Protein AF-A0A9N8VUC9-F1 (afdb_monomer)

Organism: Funneliformis mosseae (NCBI:txid27381)

InterPro domains:
  IPR007854 Pre-mRNA polyadenylation factor Fip1 domain [PF05182] (32-74)
  IPR044976 FIPS5/FIPS3-like [PTHR36884] (30-120)

Mean predicted aligned error: 18.49 Å

Nearest PDB structures (foldseek):
  7zyh-assembly4_L  TM=9.006E-01  e=2.517E-05  Homo sapiens
  7zyh-assembly2_F  TM=9.034E-01  e=4.660E-05  Homo sapiens
  7zyh-assembly1_C  TM=9.176E-01  e=1.060E-04  Homo sapiens

Foldseek 3Di:
DDDDDDDDPPPPPPPDDPPPDFDDDVNHGPLRDDPVPDPDDPCPDPPRDQCVPDPPPDHPVNSNVVSVVVVVVVVVVVVVVVVVVVVVVVVVVPDDPPPDPDDDDDDDDDDDDDDDDDDDDD

Radius of gyration: 36.62 Å; Cα contacts (8 Å, |Δi|>4): 29; chains: 1; bounding box: 68×56×105 Å

Sequence (122 aa):
MESIEGVQPSSSRTPGVDINAIGTFEGTGIYDVDLDSFEDKPWRKPGADITDYFNYGFNEYTWKAYCAKQKQMREDQHQRKKIHVYESKQEMNNLPELQSINQSSSGGQEHNRFPQQRGRGK

Secondary structure (DSSP, 8-state):
-------------PPP--TTSPPEETTEETTT--TTS-S--GGGSTT--GGGT-STT--HHHHHHHHHHHHHHHHHHHHHHHHHHHHHHHHHHSS-----S---------------------

pLDDT: mean 71.66, std 18.53, range [36.53, 94.44]

Solvent-accessible surface area (backbone atoms only — not comparable to full-atom values): 8422 Å² total; per-residue (Å²): 137,83,84,84,77,83,84,73,82,79,79,77,71,70,78,78,78,63,85,84,60,78,57,65,54,97,86,37,46,61,56,71,61,62,80,82,74,52,90,75,59,72,63,75,44,89,90,47,58,53,69,84,79,27,68,96,83,38,47,79,67,58,45,52,55,47,22,54,50,52,50,50,54,50,52,54,51,51,51,53,51,52,51,55,53,49,52,54,52,49,54,68,70,66,56,78,78,82,77,66,98,74,87,80,88,88,82,89,78,93,84,81,83,80,85,80,82,84,82,83,87,132

Structure (mmCIF, N/CA/C/O backbone):
data_AF-A0A9N8VUC9-F1
#
_entry.id   AF-A0A9N8VUC9-F1
#
loop_
_atom_site.group_PDB
_atom_site.id
_atom_site.type_symbol
_atom_site.label_atom_id
_atom_site.label_alt_id
_atom_site.label_comp_id
_atom_site.label_asym_id
_atom_site.label_entity_id
_atom_site.label_seq_id
_atom_site.pdbx_PDB_ins_code
_atom_site.Cartn_x
_atom_site.Cartn_y
_atom_site.Cartn_z
_atom_site.occupancy
_atom_site.B_iso_or_equiv
_atom_site.auth_seq_id
_atom_site.auth_comp_id
_atom_site.auth_asym_id
_atom_site.auth_atom_id
_atom_site.pdbx_PDB_model_num
ATOM 1 N N . MET A 1 1 ? -59.250 2.976 -26.856 1.00 44.44 1 MET A N 1
ATOM 2 C CA . MET A 1 1 ? -57.932 3.625 -26.999 1.00 44.44 1 MET A CA 1
ATOM 3 C C . MET A 1 1 ? -57.477 3.913 -25.587 1.00 44.44 1 MET A C 1
ATOM 5 O O . MET A 1 1 ? -58.040 4.787 -24.945 1.00 44.44 1 MET A O 1
ATOM 9 N N . GLU A 1 2 ? -56.649 3.012 -25.071 1.00 40.25 2 GLU A N 1
ATOM 10 C CA . GLU A 1 2 ? -56.268 2.908 -23.661 1.00 40.25 2 GLU A CA 1
ATOM 11 C C . GLU A 1 2 ? -55.337 4.051 -23.249 1.00 40.25 2 GLU A C 1
ATOM 13 O O . GLU A 1 2 ? -54.460 4.463 -24.009 1.00 40.25 2 GLU A O 1
ATOM 18 N N . SER A 1 3 ? -55.578 4.569 -22.049 1.00 44.62 3 SER A N 1
ATOM 19 C CA . SER A 1 3 ? -54.828 5.636 -21.397 1.00 44.62 3 SER A CA 1
ATOM 20 C C . SER A 1 3 ? -53.400 5.188 -21.085 1.00 44.62 3 SER A C 1
ATOM 22 O O . SER A 1 3 ? -53.197 4.134 -20.493 1.00 44.62 3 SER A O 1
ATOM 24 N N . ILE A 1 4 ? -52.411 6.003 -21.449 1.00 51.88 4 ILE A N 1
ATOM 25 C CA . ILE A 1 4 ? -50.998 5.746 -21.152 1.00 51.88 4 ILE A CA 1
ATOM 26 C C . ILE A 1 4 ? -50.707 6.247 -19.733 1.00 51.88 4 ILE A C 1
ATOM 28 O O . ILE A 1 4 ? -50.761 7.449 -19.467 1.00 51.88 4 ILE A O 1
ATOM 32 N N . GLU A 1 5 ? -50.464 5.306 -18.822 1.00 50.34 5 GLU A N 1
ATOM 33 C CA . GLU A 1 5 ? -50.127 5.545 -17.420 1.00 50.34 5 GLU A CA 1
ATOM 34 C C . GLU A 1 5 ? -48.786 6.278 -17.259 1.00 50.34 5 GLU A C 1
ATOM 36 O O . GLU A 1 5 ? -47.850 6.126 -18.047 1.00 50.34 5 GLU A O 1
ATOM 41 N N . GLY A 1 6 ? -48.715 7.105 -16.214 1.00 47.03 6 GLY A N 1
ATOM 42 C CA . GLY A 1 6 ? -47.591 7.981 -15.916 1.00 47.03 6 GLY A CA 1
ATOM 43 C C . GLY A 1 6 ? -46.277 7.240 -15.679 1.00 47.03 6 GLY A C 1
ATOM 44 O O . GLY A 1 6 ? -46.169 6.369 -14.817 1.00 47.03 6 GLY A O 1
ATOM 45 N N . VAL A 1 7 ? -45.240 7.675 -16.390 1.00 47.25 7 VAL A N 1
ATOM 46 C CA . VAL A 1 7 ? -43.852 7.339 -16.073 1.00 47.25 7 VAL A CA 1
ATOM 47 C C . VAL A 1 7 ? -43.453 8.118 -14.819 1.00 47.25 7 VAL A C 1
ATOM 49 O O . VAL A 1 7 ? -43.169 9.314 -14.864 1.00 47.25 7 VAL A O 1
ATOM 52 N N . GLN A 1 8 ? -43.459 7.427 -13.681 1.00 39.00 8 GLN A N 1
ATOM 53 C CA . GLN A 1 8 ? -42.787 7.861 -12.458 1.00 39.00 8 GLN A CA 1
ATOM 54 C C . GLN A 1 8 ? -41.280 7.990 -12.744 1.00 39.00 8 GLN A C 1
ATOM 56 O O . GLN A 1 8 ? -40.699 7.047 -13.291 1.00 39.00 8 GLN A O 1
ATOM 61 N N . PRO A 1 9 ? -40.599 9.088 -12.365 1.00 44.81 9 PRO A N 1
ATOM 62 C CA . PRO A 1 9 ? -39.147 9.111 -12.393 1.00 44.81 9 PRO A CA 1
ATOM 63 C C . PRO A 1 9 ? -38.647 8.113 -11.347 1.00 44.81 9 PRO A C 1
ATOM 65 O O . PRO A 1 9 ? -38.785 8.330 -10.142 1.00 44.81 9 PRO A O 1
ATOM 68 N N . SER A 1 10 ? -38.074 6.999 -11.805 1.00 42.47 10 SER A N 1
ATOM 69 C CA . SER A 1 10 ? -37.327 6.091 -10.948 1.00 42.47 10 SER A CA 1
ATOM 70 C C . SER A 1 10 ? -36.197 6.891 -10.310 1.00 42.47 10 SER A C 1
ATOM 72 O O . SER A 1 10 ? -35.182 7.174 -10.947 1.00 42.47 10 SER A O 1
ATOM 74 N N . SER A 1 11 ? -36.372 7.280 -9.049 1.00 51.62 11 SER A N 1
ATOM 75 C CA . SER A 1 11 ? -35.274 7.727 -8.212 1.00 51.62 11 SER A CA 1
ATOM 76 C C . SER A 1 11 ? -34.332 6.539 -8.051 1.00 51.62 11 SER A C 1
ATOM 78 O O . SER A 1 11 ? -34.486 5.734 -7.130 1.00 51.62 11 SER A O 1
ATOM 80 N N . SER A 1 12 ? -33.380 6.401 -8.972 1.00 49.94 12 SER A N 1
ATOM 81 C CA . SER A 1 12 ? -32.203 5.568 -8.803 1.00 49.94 12 SER A CA 1
ATOM 82 C C . SER A 1 12 ? -31.406 6.174 -7.655 1.00 49.94 12 SER A C 1
ATOM 84 O O . SER A 1 12 ? -30.487 6.968 -7.855 1.00 49.94 12 SER A O 1
ATOM 86 N N . ARG A 1 13 ? -31.806 5.854 -6.421 1.00 55.59 13 ARG A N 1
ATOM 87 C CA . ARG A 1 13 ? -30.919 5.968 -5.273 1.00 55.59 13 ARG A CA 1
ATOM 88 C C . ARG A 1 13 ? -29.771 5.033 -5.600 1.00 55.59 13 ARG A C 1
ATOM 90 O O . ARG A 1 13 ? -29.939 3.817 -5.560 1.00 55.59 13 ARG A O 1
ATOM 97 N N . THR A 1 14 ? -28.649 5.605 -6.015 1.00 59.56 14 THR A N 1
ATOM 98 C CA . THR A 1 14 ? -27.387 4.884 -6.040 1.00 59.56 14 THR A CA 1
ATOM 99 C C . THR A 1 14 ? -27.255 4.223 -4.667 1.00 59.56 14 THR A C 1
ATOM 101 O O . THR A 1 14 ? -27.387 4.919 -3.653 1.00 59.56 14 THR A O 1
ATOM 104 N N . PRO A 1 15 ? -27.109 2.888 -4.588 1.00 66.88 15 PRO A N 1
ATOM 105 C CA . PRO A 1 15 ? -26.743 2.252 -3.335 1.00 66.88 15 PRO A CA 1
ATOM 106 C C . PRO A 1 15 ? -25.517 3.001 -2.826 1.00 66.88 15 PRO A C 1
ATOM 108 O O . PRO A 1 15 ? -24.537 3.138 -3.560 1.00 66.88 15 PRO A O 1
ATOM 111 N N . GLY A 1 16 ? -25.626 3.604 -1.642 1.00 72.75 16 GLY A N 1
ATOM 112 C CA . GLY A 1 16 ? -24.534 4.387 -1.082 1.00 72.75 16 GLY A CA 1
ATOM 113 C C . GLY A 1 16 ? -23.288 3.514 -1.058 1.00 72.75 16 GLY A C 1
ATOM 114 O O . GLY A 1 16 ? -23.311 2.423 -0.491 1.00 72.75 16 GLY A O 1
ATOM 115 N N . VAL A 1 17 ? -22.225 3.960 -1.721 1.00 78.50 17 VAL A N 1
ATOM 116 C CA . VAL A 1 17 ? -20.929 3.294 -1.622 1.00 78.50 17 VAL A CA 1
ATOM 117 C C . VAL A 1 17 ? -20.448 3.520 -0.194 1.00 78.50 17 VAL A C 1
ATOM 119 O O . VAL A 1 17 ? -20.198 4.661 0.196 1.00 78.50 17 VAL A O 1
ATOM 122 N N . ASP A 1 18 ? -20.368 2.455 0.604 1.00 77.25 18 ASP A N 1
ATOM 123 C CA . ASP A 1 18 ? -19.757 2.541 1.927 1.00 77.25 18 ASP A CA 1
ATOM 124 C C . ASP A 1 18 ? -18.248 2.730 1.760 1.00 77.25 18 ASP A C 1
ATOM 126 O O . ASP A 1 18 ? -17.502 1.790 1.499 1.00 77.25 18 ASP A O 1
ATOM 130 N N . ILE A 1 19 ? -17.809 3.978 1.916 1.00 79.94 19 ILE A N 1
ATOM 131 C CA . ILE A 1 19 ? -16.405 4.392 1.811 1.00 79.94 19 ILE A CA 1
ATOM 132 C C . ILE A 1 19 ? -15.537 3.698 2.879 1.00 79.94 19 ILE A C 1
ATOM 134 O O . ILE A 1 19 ? -14.324 3.586 2.716 1.00 79.94 19 ILE A O 1
ATOM 138 N N . ASN A 1 20 ? -16.136 3.216 3.972 1.00 81.56 20 ASN A N 1
ATOM 139 C CA . ASN A 1 20 ? -15.413 2.582 5.074 1.00 81.56 20 ASN A CA 1
ATOM 140 C C . ASN A 1 20 ? -15.330 1.056 4.947 1.00 81.56 20 ASN A C 1
ATOM 142 O O . ASN A 1 20 ? -14.566 0.428 5.695 1.00 81.56 20 ASN A O 1
ATOM 146 N N . ALA A 1 21 ? -16.094 0.459 4.028 1.00 81.19 21 ALA A N 1
ATOM 147 C CA . ALA A 1 21 ? -16.055 -0.971 3.781 1.00 81.19 21 ALA A CA 1
ATOM 148 C C . ALA A 1 21 ? -14.678 -1.376 3.242 1.00 81.19 21 ALA A C 1
ATOM 150 O O . ALA A 1 21 ? -14.082 -0.712 2.393 1.00 81.19 21 ALA A O 1
ATOM 151 N N . ILE A 1 22 ? -14.150 -2.485 3.755 1.00 82.56 22 ILE A N 1
ATOM 152 C CA . ILE A 1 22 ? -12.905 -3.053 3.243 1.00 82.56 22 ILE A CA 1
ATOM 153 C C . ILE A 1 22 ? -13.223 -3.700 1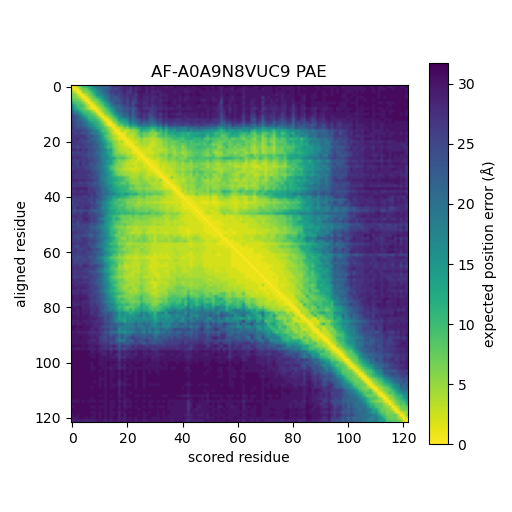.898 1.00 82.56 22 ILE A C 1
ATOM 155 O O . ILE A 1 22 ? -14.060 -4.600 1.830 1.00 82.56 22 ILE A O 1
ATOM 159 N N . GLY A 1 23 ? -12.547 -3.252 0.839 1.00 84.38 23 GLY A N 1
ATOM 160 C CA . GLY A 1 23 ? -12.612 -3.920 -0.457 1.00 84.38 23 GLY A CA 1
ATOM 161 C C . GLY A 1 23 ? -12.157 -5.373 -0.331 1.00 84.38 23 GLY A C 1
ATOM 162 O O . GLY A 1 23 ? -11.220 -5.668 0.413 1.00 84.38 23 GLY A O 1
ATOM 163 N N . THR A 1 24 ? -12.818 -6.280 -1.042 1.00 87.44 24 THR A N 1
ATOM 164 C CA . THR A 1 24 ? -12.445 -7.697 -1.071 1.00 87.44 24 THR A CA 1
ATOM 165 C C . THR A 1 24 ? -11.859 -8.058 -2.429 1.00 87.44 24 THR A C 1
ATOM 167 O O . THR A 1 24 ? -12.325 -7.589 -3.466 1.00 87.44 24 THR A O 1
ATOM 170 N N . PHE A 1 25 ? -10.821 -8.883 -2.411 1.00 83.69 25 PHE A N 1
ATOM 171 C CA . PHE A 1 25 ? -10.225 -9.524 -3.570 1.00 83.69 25 PHE A CA 1
ATOM 172 C C . PHE A 1 25 ? -10.351 -11.033 -3.358 1.00 83.69 25 PHE A C 1
ATOM 174 O O . PHE A 1 25 ? -9.839 -11.557 -2.371 1.00 83.69 25 PHE A O 1
ATOM 181 N N . GLU A 1 26 ? -11.120 -11.708 -4.215 1.00 84.31 26 GLU A N 1
ATOM 182 C CA . GLU A 1 26 ? -11.401 -13.153 -4.103 1.00 84.31 26 GLU A CA 1
ATOM 183 C C . GLU A 1 26 ? -11.917 -13.587 -2.713 1.00 84.31 26 GLU A C 1
ATOM 185 O O . GLU A 1 26 ? -11.587 -14.649 -2.194 1.00 84.31 26 GLU A O 1
ATOM 190 N N . GLY A 1 27 ? -12.722 -12.736 -2.067 1.00 81.81 27 GLY A N 1
ATOM 191 C CA . GLY A 1 27 ? -13.250 -12.988 -0.720 1.00 81.81 27 GLY A CA 1
ATOM 192 C C . GLY A 1 27 ? -12.271 -12.698 0.425 1.00 81.81 27 GLY A C 1
ATOM 193 O O . GLY A 1 27 ? -12.682 -12.710 1.584 1.00 81.81 27 GLY A O 1
ATOM 194 N N . THR A 1 28 ? -11.017 -12.359 0.122 1.00 83.81 28 THR A N 1
ATOM 195 C CA . THR A 1 28 ? -10.014 -11.908 1.096 1.00 83.81 28 THR A CA 1
ATOM 196 C C . THR A 1 28 ? -10.022 -10.384 1.181 1.00 83.81 28 THR A C 1
ATOM 198 O O . THR A 1 28 ? -10.188 -9.699 0.173 1.00 83.81 28 THR A O 1
ATOM 201 N N . GLY A 1 29 ? -9.866 -9.808 2.376 1.00 86.31 29 GLY A N 1
ATOM 202 C CA . GLY A 1 29 ? -9.736 -8.355 2.513 1.00 86.31 29 GLY A CA 1
ATOM 203 C C . GLY A 1 29 ? -8.522 -7.851 1.732 1.00 86.31 29 GLY A C 1
ATOM 204 O O . GLY A 1 29 ? -7.462 -8.461 1.795 1.00 86.31 29 GLY A O 1
ATOM 205 N N . ILE A 1 30 ? -8.640 -6.730 1.019 1.00 87.88 30 ILE A N 1
ATOM 206 C CA . ILE A 1 30 ? -7.568 -6.205 0.151 1.00 87.88 30 ILE A CA 1
ATOM 207 C C . ILE A 1 30 ? -6.227 -5.993 0.884 1.00 87.88 30 ILE A C 1
ATOM 209 O O . ILE A 1 30 ? -5.164 -6.056 0.275 1.00 87.88 30 ILE A O 1
ATOM 213 N N . TYR A 1 31 ? -6.267 -5.777 2.203 1.00 87.06 31 TYR A N 1
ATOM 214 C CA . TYR A 1 31 ? -5.082 -5.620 3.055 1.00 87.06 31 TYR A CA 1
ATOM 215 C C . TYR A 1 31 ? -4.486 -6.946 3.558 1.00 87.06 31 TYR A C 1
ATOM 217 O O . TYR A 1 31 ? -3.384 -6.942 4.099 1.00 87.06 31 TYR A O 1
ATOM 225 N N . ASP A 1 32 ? -5.205 -8.058 3.402 1.00 83.75 32 ASP A N 1
ATOM 226 C CA . ASP A 1 32 ? -4.788 -9.414 3.781 1.00 83.75 32 ASP A CA 1
ATOM 227 C C . ASP A 1 32 ? -4.293 -10.240 2.582 1.00 83.75 32 ASP A C 1
ATOM 229 O O . ASP A 1 32 ? -3.848 -11.372 2.754 1.00 83.75 32 ASP A O 1
ATOM 233 N N . VAL A 1 33 ? -4.356 -9.680 1.371 1.00 83.81 33 VAL A N 1
ATOM 234 C CA . VAL A 1 33 ? -3.866 -10.325 0.150 1.00 83.81 33 VAL A CA 1
ATOM 235 C C . VAL A 1 33 ? -2.340 -10.427 0.181 1.00 83.81 33 VAL A C 1
ATOM 237 O O . VAL A 1 33 ? -1.640 -9.412 0.240 1.00 83.81 33 VAL A O 1
ATOM 240 N N . ASP A 1 34 ? -1.820 -11.651 0.075 1.00 82.81 34 ASP A N 1
ATOM 241 C CA . ASP A 1 34 ? -0.386 -11.892 -0.061 1.00 82.81 34 ASP A CA 1
ATOM 242 C C . ASP A 1 34 ? 0.064 -11.713 -1.516 1.00 82.81 34 ASP A C 1
ATOM 244 O O . ASP A 1 34 ? -0.055 -12.617 -2.348 1.00 82.81 34 ASP A O 1
ATOM 248 N N . LEU A 1 35 ? 0.626 -10.534 -1.807 1.00 82.94 35 LEU A N 1
ATOM 249 C CA . LEU A 1 35 ? 1.213 -10.220 -3.109 1.00 82.94 35 LEU A CA 1
ATOM 250 C C . LEU A 1 35 ? 2.373 -11.148 -3.506 1.00 82.94 35 LEU A C 1
ATOM 252 O O . LEU A 1 35 ? 2.737 -11.171 -4.679 1.00 82.94 35 LEU A O 1
ATOM 256 N N . ASP A 1 36 ? 3.003 -11.868 -2.576 1.00 82.81 36 ASP A N 1
ATOM 257 C CA . ASP A 1 36 ? 4.055 -12.843 -2.890 1.00 82.81 36 ASP A CA 1
ATOM 258 C C . ASP A 1 36 ? 3.527 -14.217 -3.283 1.00 82.81 36 ASP A C 1
ATOM 260 O O . ASP A 1 36 ? 4.259 -14.961 -3.932 1.00 82.81 36 ASP A O 1
ATOM 264 N N . SER A 1 37 ? 2.259 -14.512 -2.991 1.00 82.94 37 SER A N 1
ATOM 265 C CA . SER A 1 37 ? 1.631 -15.777 -3.379 1.00 82.94 37 SER A CA 1
ATOM 266 C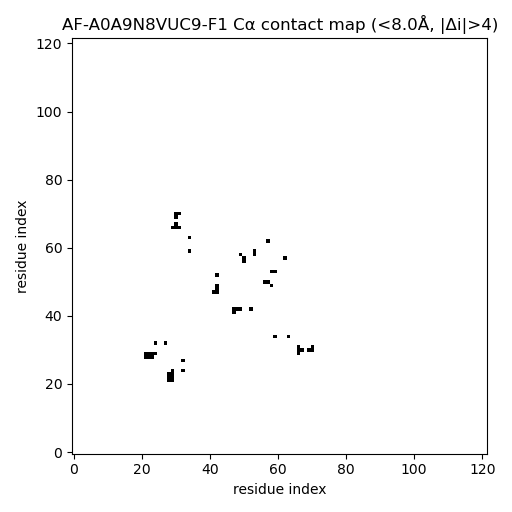 C . SER A 1 37 ? 1.237 -15.848 -4.859 1.00 82.94 37 SER A C 1
ATOM 268 O O . SER A 1 37 ? 1.022 -16.940 -5.379 1.00 82.94 37 SER A O 1
ATOM 270 N N . PHE A 1 38 ? 1.160 -14.708 -5.557 1.00 83.50 38 PHE A N 1
ATOM 271 C CA . PHE A 1 38 ? 0.823 -14.692 -6.980 1.00 83.50 38 PHE A CA 1
ATOM 272 C C . PHE A 1 38 ? 1.962 -15.276 -7.818 1.00 83.50 38 PHE A C 1
ATOM 274 O O . PHE A 1 38 ? 3.084 -14.761 -7.794 1.00 83.50 38 PHE A O 1
ATOM 281 N N . GLU A 1 39 ? 1.644 -16.313 -8.597 1.00 80.62 39 GLU A N 1
ATOM 282 C CA . GLU A 1 39 ? 2.585 -16.977 -9.508 1.00 80.62 39 GLU A CA 1
ATOM 283 C C . GLU A 1 39 ? 3.088 -16.024 -10.600 1.00 80.62 39 GLU A C 1
ATOM 285 O O . GLU A 1 39 ? 4.280 -15.991 -10.904 1.00 80.62 39 GLU A O 1
ATOM 290 N N . ASP A 1 40 ? 2.190 -15.193 -11.135 1.00 85.88 40 ASP A N 1
ATOM 291 C CA . ASP A 1 40 ? 2.499 -14.206 -12.161 1.00 85.88 40 ASP A CA 1
ATOM 292 C C . ASP A 1 40 ? 2.356 -12.778 -11.626 1.00 85.88 40 ASP A C 1
ATOM 294 O O . ASP A 1 40 ? 1.298 -12.352 -11.161 1.00 85.88 40 ASP A O 1
ATOM 298 N N . LYS A 1 41 ? 3.437 -12.001 -11.759 1.00 90.62 41 LYS A N 1
ATOM 299 C CA . LYS A 1 41 ? 3.490 -10.573 -11.414 1.00 90.62 41 LYS A CA 1
ATOM 300 C C . LYS A 1 41 ? 3.718 -9.759 -12.686 1.00 90.62 41 LYS A C 1
ATOM 302 O O . LYS A 1 41 ? 4.873 -9.482 -13.024 1.00 90.62 41 LYS A O 1
ATOM 307 N N . PRO A 1 42 ? 2.661 -9.394 -13.435 1.00 89.62 42 PRO A N 1
ATOM 308 C CA . PRO A 1 42 ? 2.803 -8.748 -14.742 1.00 89.62 42 PRO A CA 1
ATOM 309 C C . PRO A 1 42 ? 3.577 -7.422 -14.674 1.00 89.62 42 PRO A C 1
ATOM 311 O O . PRO A 1 42 ? 4.328 -7.117 -15.596 1.00 89.62 42 PRO A O 1
ATOM 314 N N . TRP A 1 43 ? 3.517 -6.714 -13.541 1.00 92.25 43 TRP A N 1
ATOM 315 C CA . TRP A 1 43 ? 4.307 -5.508 -13.260 1.00 92.25 43 TRP A CA 1
ATOM 316 C C . TRP A 1 43 ? 5.825 -5.736 -13.128 1.00 92.25 43 TRP A C 1
ATOM 318 O O . TRP A 1 43 ? 6.578 -4.770 -13.063 1.00 92.25 43 TRP A O 1
ATOM 328 N N . ARG A 1 44 ? 6.310 -6.987 -13.072 1.00 91.94 44 ARG A N 1
ATOM 329 C CA . ARG A 1 44 ? 7.753 -7.317 -13.052 1.00 91.94 44 ARG A CA 1
ATOM 330 C C . ARG A 1 44 ? 8.313 -7.661 -14.436 1.00 91.94 44 ARG A C 1
ATOM 332 O 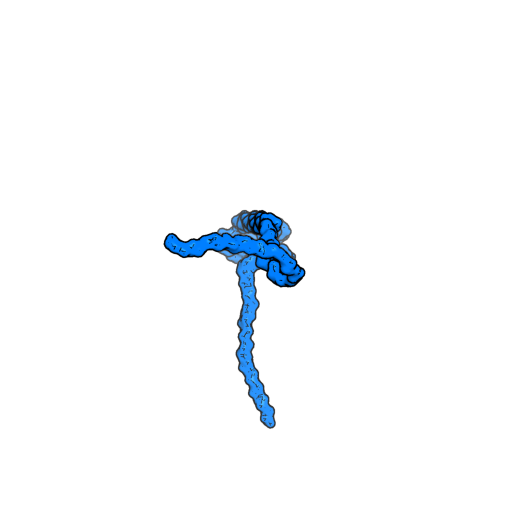O . ARG A 1 44 ? 9.508 -7.934 -14.549 1.00 91.94 44 ARG A O 1
ATOM 339 N N . LYS A 1 45 ? 7.479 -7.685 -15.483 1.00 93.31 45 LYS A N 1
ATOM 340 C CA . LYS A 1 45 ? 7.917 -7.997 -16.851 1.00 93.31 45 LYS A CA 1
ATOM 341 C C . LYS A 1 45 ? 8.735 -6.834 -17.443 1.00 93.31 45 LYS A C 1
ATOM 343 O O . LYS A 1 45 ? 8.451 -5.677 -17.134 1.00 93.31 45 LYS A O 1
ATOM 348 N N . PRO A 1 46 ? 9.737 -7.103 -18.305 1.00 93.50 46 PRO A N 1
ATOM 349 C CA . PRO A 1 46 ? 10.487 -6.044 -18.979 1.00 93.50 46 PRO A CA 1
ATOM 350 C C . PRO A 1 46 ? 9.555 -5.119 -19.767 1.00 93.50 46 PRO A C 1
ATOM 352 O O . PRO A 1 46 ? 8.706 -5.596 -20.517 1.00 93.50 46 PRO A O 1
ATOM 355 N N . GLY A 1 47 ? 9.724 -3.807 -19.604 1.00 92.81 47 GLY A N 1
ATOM 356 C CA . GLY A 1 47 ? 8.897 -2.801 -20.276 1.00 92.81 47 GLY A CA 1
ATOM 357 C C . GLY A 1 47 ? 7.522 -2.559 -19.644 1.00 92.81 47 GLY A C 1
ATOM 358 O O . GLY A 1 47 ? 6.787 -1.725 -20.159 1.00 92.81 47 GLY A O 1
ATOM 359 N N . ALA A 1 48 ? 7.175 -3.243 -18.547 1.00 94.25 48 ALA A N 1
ATOM 360 C CA . ALA A 1 48 ? 5.989 -2.900 -17.771 1.00 94.25 48 ALA A CA 1
ATOM 361 C C . ALA A 1 48 ? 6.203 -1.574 -17.026 1.00 94.25 48 ALA A C 1
ATOM 363 O O . ALA A 1 48 ? 7.248 -1.371 -16.401 1.00 94.25 48 ALA A O 1
ATOM 364 N N . ASP A 1 49 ? 5.202 -0.697 -17.065 1.00 93.88 49 ASP A N 1
ATOM 365 C CA . ASP A 1 49 ? 5.154 0.481 -16.208 1.00 93.88 49 ASP A CA 1
ATOM 366 C C . ASP A 1 49 ? 4.485 0.107 -14.879 1.00 93.88 49 ASP A C 1
ATOM 368 O O . ASP A 1 49 ? 3.448 -0.553 -14.837 1.00 93.88 49 ASP A O 1
ATOM 372 N N . ILE A 1 50 ? 5.089 0.513 -13.765 1.00 91.38 50 ILE A N 1
ATOM 373 C CA . ILE A 1 50 ? 4.541 0.260 -12.431 1.00 91.38 50 ILE A CA 1
ATOM 374 C C . ILE A 1 50 ? 3.248 1.052 -12.184 1.00 91.38 50 ILE A C 1
ATOM 376 O O . ILE A 1 50 ? 2.393 0.606 -11.416 1.00 91.38 50 ILE A O 1
ATOM 380 N N . THR A 1 51 ? 3.093 2.205 -12.843 1.00 94.44 51 THR A N 1
ATOM 381 C CA . THR A 1 51 ? 1.947 3.111 -12.680 1.00 94.44 51 THR A CA 1
ATOM 382 C C . THR A 1 51 ? 0.657 2.559 -13.283 1.00 94.44 51 THR A C 1
ATOM 384 O O . THR A 1 51 ? -0.424 2.947 -12.846 1.00 94.44 51 THR A O 1
ATOM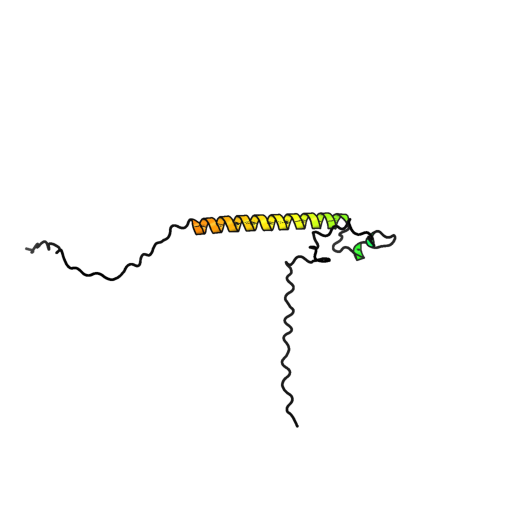 387 N N . ASP A 1 52 ? 0.759 1.575 -14.183 1.00 94.00 52 ASP A N 1
ATOM 388 C CA . ASP A 1 52 ? -0.390 0.825 -14.704 1.00 94.00 52 ASP A CA 1
ATOM 389 C C . ASP A 1 52 ? -1.054 -0.055 -13.626 1.00 94.00 52 ASP A C 1
ATOM 391 O O . ASP A 1 52 ? -2.220 -0.429 -13.752 1.00 94.00 52 ASP A O 1
ATOM 395 N N . TYR A 1 53 ? -0.321 -0.392 -12.557 1.00 91.75 53 TYR A N 1
ATOM 396 C CA . TYR A 1 53 ? -0.762 -1.331 -11.517 1.00 91.75 53 TYR A CA 1
ATOM 397 C C . TYR A 1 53 ? -0.919 -0.670 -10.146 1.00 91.75 53 TYR A C 1
ATOM 399 O O . TYR A 1 53 ? -1.792 -1.055 -9.368 1.00 91.75 53 TYR A O 1
ATOM 407 N N . PHE A 1 54 ? -0.085 0.323 -9.834 1.00 92.31 54 PHE A N 1
ATOM 408 C CA . PHE A 1 54 ? -0.075 0.992 -8.538 1.00 92.31 54 PHE A CA 1
ATOM 409 C C . PHE A 1 54 ? -0.331 2.493 -8.687 1.00 92.31 54 PHE A C 1
ATOM 411 O O . PHE A 1 54 ? 0.384 3.210 -9.381 1.00 92.31 54 PHE A O 1
ATOM 418 N N . ASN A 1 55 ? -1.336 2.983 -7.959 1.00 91.44 55 ASN A N 1
ATOM 419 C CA . ASN A 1 55 ? -1.662 4.406 -7.884 1.00 91.44 55 ASN A CA 1
ATOM 420 C C . ASN A 1 55 ? -0.858 5.116 -6.781 1.00 91.44 55 ASN A C 1
ATOM 422 O O . ASN A 1 55 ? -0.239 4.484 -5.926 1.00 91.44 55 ASN A O 1
ATOM 426 N N . TYR A 1 56 ? -0.901 6.452 -6.775 1.00 92.69 56 TYR A N 1
ATOM 427 C CA . TYR A 1 56 ? -0.296 7.300 -5.732 1.00 92.69 56 TYR A CA 1
ATOM 428 C C . TYR A 1 56 ? 1.229 7.157 -5.580 1.00 92.69 56 TYR A C 1
ATOM 430 O O . TYR A 1 56 ? 1.779 7.453 -4.520 1.00 92.69 56 TYR A O 1
ATOM 438 N N . GLY A 1 57 ? 1.921 6.706 -6.631 1.00 91.00 57 GLY A N 1
ATOM 439 C CA . GLY A 1 57 ? 3.371 6.488 -6.600 1.00 91.00 57 GLY A CA 1
ATOM 440 C C . GLY A 1 57 ? 3.793 5.282 -5.760 1.00 91.00 57 GLY A C 1
ATOM 441 O O . GLY A 1 57 ? 4.966 5.159 -5.405 1.00 91.00 57 GLY A O 1
ATOM 442 N N . PHE A 1 58 ? 2.852 4.400 -5.418 1.00 92.56 58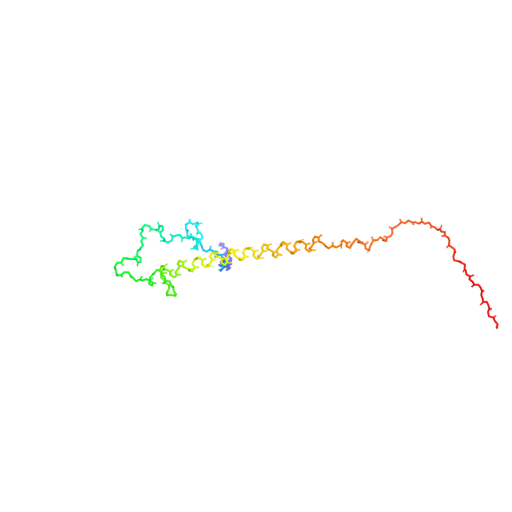 PHE A N 1
ATOM 443 C CA . PHE A 1 58 ? 3.186 3.133 -4.795 1.00 92.56 58 PHE A CA 1
ATOM 444 C C . PHE A 1 58 ? 3.866 2.180 -5.774 1.00 92.56 58 PHE A C 1
ATOM 446 O O . PHE A 1 58 ? 3.819 2.311 -6.992 1.00 92.56 58 PHE A O 1
ATOM 453 N N . ASN A 1 59 ? 4.528 1.201 -5.184 1.00 91.81 59 ASN A N 1
ATOM 454 C CA . ASN A 1 59 ? 5.130 0.054 -5.831 1.00 91.81 59 ASN A CA 1
ATOM 455 C C . ASN A 1 59 ? 4.867 -1.172 -4.952 1.00 91.81 59 ASN A C 1
ATOM 457 O O . ASN A 1 59 ? 4.323 -1.056 -3.851 1.00 91.81 59 ASN A O 1
ATOM 461 N N . GLU A 1 60 ? 5.316 -2.340 -5.397 1.00 90.56 60 GLU A N 1
ATOM 462 C CA . GLU A 1 60 ? 5.112 -3.595 -4.671 1.00 90.56 60 GLU A CA 1
ATOM 463 C C . GLU A 1 60 ? 5.565 -3.530 -3.197 1.00 90.56 60 GLU A C 1
ATOM 465 O O . GLU A 1 60 ? 4.876 -4.033 -2.312 1.00 90.56 60 GLU A O 1
ATOM 470 N N . TYR A 1 61 ? 6.691 -2.873 -2.905 1.00 90.44 61 TYR A N 1
ATOM 471 C CA . TYR A 1 61 ? 7.230 -2.787 -1.545 1.00 90.44 61 TYR A CA 1
ATOM 472 C C . TYR A 1 61 ? 6.415 -1.847 -0.647 1.00 90.44 61 TYR A C 1
ATOM 474 O O . TYR A 1 61 ? 6.024 -2.199 0.468 1.00 90.44 61 TYR A O 1
ATOM 482 N N . THR A 1 62 ? 6.134 -0.642 -1.140 1.00 93.88 62 THR A N 1
ATOM 483 C CA . THR A 1 62 ? 5.385 0.379 -0.392 1.00 93.88 62 THR A CA 1
ATOM 484 C C . THR A 1 62 ? 3.922 -0.012 -0.197 1.00 93.88 62 THR A C 1
ATOM 486 O O . THR A 1 62 ? 3.367 0.250 0.871 1.00 93.88 62 THR A O 1
ATOM 489 N N . TRP A 1 63 ? 3.325 -0.724 -1.157 1.00 91.38 63 TRP A N 1
ATOM 490 C CA . TRP A 1 63 ? 1.987 -1.295 -1.018 1.00 91.38 63 TRP A CA 1
ATOM 491 C C . TRP A 1 63 ? 1.918 -2.340 0.098 1.00 91.38 63 TRP A C 1
ATOM 493 O O . TRP A 1 63 ? 1.044 -2.258 0.958 1.00 91.38 63 TRP A O 1
ATOM 503 N N . LYS A 1 64 ? 2.874 -3.277 0.158 1.00 90.44 64 LYS A N 1
ATOM 504 C CA . LYS A 1 64 ? 2.935 -4.277 1.241 1.00 90.44 64 LYS A CA 1
ATOM 505 C C . LYS A 1 64 ? 3.048 -3.623 2.617 1.00 90.44 64 LYS A C 1
ATOM 507 O O . LYS A 1 64 ? 2.315 -3.984 3.537 1.00 90.44 64 LYS A O 1
ATOM 512 N N . ALA A 1 65 ? 3.920 -2.622 2.749 1.00 91.06 65 ALA A N 1
ATOM 513 C CA . ALA A 1 65 ? 4.057 -1.862 3.990 1.00 91.06 65 ALA A CA 1
ATOM 514 C C . ALA A 1 65 ? 2.748 -1.145 4.373 1.00 91.06 65 ALA A C 1
ATOM 516 O O . ALA A 1 65 ? 2.368 -1.117 5.547 1.00 91.06 65 ALA A O 1
ATOM 517 N N . TYR A 1 66 ? 2.032 -0.599 3.387 1.00 90.81 66 TYR A N 1
ATOM 518 C CA . TYR A 1 66 ? 0.729 0.023 3.602 1.00 90.81 66 TYR A CA 1
ATOM 519 C C . TYR A 1 66 ? -0.334 -0.985 4.060 1.00 90.81 66 TYR A C 1
ATOM 521 O O . TYR A 1 66 ? -1.037 -0.706 5.034 1.00 90.81 66 TYR A O 1
ATOM 529 N N . CYS A 1 67 ? -0.418 -2.163 3.435 1.00 89.88 67 CYS A N 1
ATOM 530 C CA . CYS A 1 67 ? -1.324 -3.234 3.859 1.00 89.88 67 CYS A CA 1
ATOM 531 C C . CYS A 1 67 ? -1.060 -3.663 5.309 1.00 89.88 67 CYS A C 1
ATOM 533 O O . CYS A 1 67 ? -1.994 -3.703 6.112 1.00 89.88 67 CYS A O 1
ATOM 535 N N . ALA A 1 68 ? 0.208 -3.874 5.682 1.00 89.38 68 ALA A N 1
ATOM 536 C CA . ALA A 1 68 ? 0.589 -4.209 7.056 1.00 89.38 68 ALA A CA 1
ATOM 537 C C . ALA A 1 68 ? 0.147 -3.126 8.058 1.00 89.38 68 ALA A C 1
ATOM 539 O O . ALA A 1 68 ? -0.470 -3.429 9.082 1.00 89.38 68 ALA A O 1
ATOM 540 N N . LYS A 1 69 ? 0.382 -1.847 7.732 1.00 91.12 69 LYS A N 1
ATOM 541 C CA . LYS A 1 69 ? -0.062 -0.717 8.560 1.00 91.12 69 LYS A CA 1
ATOM 542 C C . LYS A 1 69 ? -1.587 -0.656 8.682 1.00 91.12 69 LYS A C 1
ATOM 544 O O . LYS A 1 69 ? -2.099 -0.420 9.774 1.00 91.12 69 LYS A O 1
ATOM 549 N N . GLN A 1 70 ? -2.321 -0.864 7.589 1.00 89.94 70 GLN A N 1
ATOM 550 C CA . GLN A 1 70 ? -3.787 -0.881 7.598 1.00 89.94 70 GLN A CA 1
ATOM 551 C C . GLN A 1 70 ? -4.341 -2.003 8.474 1.00 89.94 70 GLN A C 1
ATOM 553 O O . GLN A 1 70 ? -5.265 -1.760 9.253 1.00 89.94 70 GLN A O 1
ATOM 558 N N . LYS A 1 71 ? -3.752 -3.199 8.394 1.00 87.25 71 LYS A N 1
ATOM 559 C CA . LYS A 1 71 ? -4.120 -4.339 9.235 1.00 87.25 71 LYS A CA 1
ATOM 560 C C . LYS A 1 71 ? -3.946 -4.015 10.719 1.00 87.25 71 LYS A C 1
ATOM 562 O O . LYS A 1 71 ? -4.912 -4.114 11.474 1.00 87.25 71 LYS A O 1
ATOM 567 N N . GLN A 1 72 ? -2.770 -3.515 11.103 1.00 88.94 72 GLN A N 1
ATOM 568 C CA . GLN A 1 72 ? -2.489 -3.105 12.481 1.00 88.94 72 GLN A CA 1
ATOM 569 C C . GLN A 1 72 ? -3.459 -2.017 12.962 1.00 88.94 72 GLN A C 1
ATOM 571 O O . GLN A 1 72 ? -4.088 -2.158 14.006 1.00 88.94 72 GLN A O 1
ATOM 576 N N . MET A 1 73 ? -3.652 -0.948 12.181 1.00 88.12 73 MET A N 1
ATOM 577 C CA . MET A 1 73 ? -4.543 0.151 12.566 1.00 88.12 73 MET A CA 1
ATOM 578 C C . MET A 1 73 ? -5.979 -0.320 12.821 1.00 88.12 73 MET A C 1
ATOM 580 O O . MET A 1 73 ? -6.642 0.206 13.718 1.00 88.12 73 MET A O 1
ATOM 584 N N . ARG A 1 74 ? -6.473 -1.284 12.036 1.00 84.25 74 ARG A N 1
ATOM 585 C CA . ARG A 1 74 ? -7.829 -1.835 12.170 1.00 84.25 74 ARG A CA 1
ATOM 586 C C . ARG A 1 74 ? -7.952 -2.768 13.367 1.00 84.25 74 ARG A C 1
ATOM 588 O O . ARG A 1 74 ? -8.962 -2.702 14.068 1.00 84.25 74 ARG A O 1
ATOM 595 N N . GLU A 1 75 ? -6.930 -3.570 13.642 1.00 85.81 75 GLU A N 1
ATOM 596 C CA . GLU A 1 75 ? -6.864 -4.371 14.862 1.00 85.81 75 GLU A CA 1
ATOM 597 C C . GLU A 1 75 ? -6.849 -3.476 16.108 1.00 85.81 75 GLU A C 1
ATOM 599 O O . GLU A 1 75 ? -7.693 -3.639 16.992 1.00 85.81 75 GLU A O 1
ATOM 604 N N . ASP A 1 76 ? -6.014 -2.436 16.116 1.00 86.06 76 ASP A N 1
ATOM 605 C CA . ASP A 1 76 ? -5.982 -1.441 17.188 1.00 86.06 76 ASP A CA 1
ATOM 606 C C . ASP A 1 76 ? -7.342 -0.736 17.333 1.00 86.06 76 ASP A C 1
ATOM 608 O O . ASP A 1 76 ? -7.794 -0.478 18.451 1.00 86.06 76 ASP A O 1
ATOM 612 N N . GLN A 1 77 ? -8.024 -0.424 16.213 1.00 83.12 77 GLN A N 1
ATOM 613 C CA . GLN A 1 77 ? -9.387 0.135 16.211 1.00 83.12 77 GLN A CA 1
ATOM 614 C C . GLN A 1 77 ? -10.402 -0.795 16.860 1.00 83.12 77 GLN A C 1
ATOM 616 O O . GLN A 1 77 ? -11.265 -0.336 17.613 1.00 83.12 77 GLN A O 1
ATOM 621 N N . HIS A 1 78 ? -10.304 -2.086 16.583 1.00 80.38 78 HIS A N 1
ATOM 622 C CA . HIS A 1 78 ? -11.175 -3.087 17.174 1.00 80.38 78 HIS A CA 1
ATOM 623 C C . HIS A 1 78 ? -10.930 -3.231 18.676 1.00 80.38 78 HIS A C 1
ATOM 625 O O . HIS A 1 78 ? -11.880 -3.249 19.458 1.00 80.38 78 HIS A O 1
ATOM 631 N N . GLN A 1 79 ? -9.664 -3.258 19.094 1.00 78.88 79 GLN A N 1
ATOM 632 C CA . GLN A 1 79 ? -9.282 -3.358 20.502 1.00 78.88 79 GLN A CA 1
ATOM 633 C C . GLN A 1 79 ? -9.747 -2.137 21.309 1.00 78.88 79 GLN A C 1
ATOM 635 O O . GLN A 1 79 ? -10.406 -2.307 22.335 1.00 78.88 79 GLN A O 1
ATOM 640 N N . ARG A 1 80 ? -9.521 -0.907 20.818 1.00 78.25 80 ARG A N 1
ATOM 641 C CA . ARG A 1 80 ? -9.988 0.310 21.515 1.00 78.25 80 ARG A CA 1
ATOM 642 C C . ARG A 1 80 ? -11.511 0.375 21.643 1.00 78.25 80 ARG A C 1
ATOM 644 O O . ARG A 1 80 ? -12.016 0.753 22.695 1.00 78.25 80 ARG A O 1
ATOM 651 N N . LYS A 1 81 ? -12.253 -0.046 20.609 1.00 78.19 81 LYS A N 1
ATOM 652 C CA . LYS A 1 81 ? -13.723 -0.119 20.672 1.00 78.19 81 LYS A CA 1
ATOM 653 C C . LYS A 1 81 ? -14.184 -1.138 21.713 1.00 78.19 81 LYS A C 1
ATOM 655 O O . LYS A 1 81 ? -15.104 -0.845 22.466 1.00 78.19 81 LYS A O 1
ATOM 660 N N . LYS A 1 82 ? -13.539 -2.306 21.796 1.00 73.62 82 LYS A N 1
ATOM 661 C CA . LYS A 1 82 ? -13.851 -3.318 22.819 1.00 73.62 82 LYS A CA 1
ATOM 662 C C . LYS A 1 82 ? -13.617 -2.807 24.240 1.00 73.62 82 LYS A C 1
ATOM 664 O O . LYS A 1 82 ? -14.470 -3.039 25.090 1.00 73.62 82 LYS A O 1
ATOM 669 N N . ILE A 1 83 ? -12.509 -2.103 24.481 1.00 78.50 83 ILE A N 1
ATOM 670 C CA . ILE A 1 83 ? -12.192 -1.516 25.794 1.00 78.50 83 ILE A CA 1
ATOM 671 C C . ILE A 1 83 ? -13.255 -0.483 26.182 1.00 78.50 83 ILE A C 1
ATOM 673 O O . ILE A 1 83 ? -13.859 -0.606 27.243 1.00 78.50 83 ILE A O 1
ATOM 677 N N . HIS A 1 84 ? -13.572 0.451 25.281 1.00 76.31 84 HIS A N 1
ATOM 678 C CA . HIS A 1 84 ? -14.598 1.468 25.524 1.00 76.31 84 HIS A CA 1
ATOM 679 C C . HIS A 1 84 ? -15.991 0.865 25.784 1.00 76.31 84 HIS A C 1
ATOM 681 O O . HIS A 1 84 ? -16.734 1.325 26.650 1.00 76.31 84 HIS A O 1
ATOM 687 N N . VAL A 1 85 ? -16.353 -0.204 25.066 1.00 78.00 85 VAL A N 1
ATOM 688 C CA . VAL A 1 85 ? -17.618 -0.925 25.287 1.00 78.00 85 VAL A CA 1
ATOM 689 C C . VAL A 1 85 ? -17.633 -1.652 26.635 1.00 78.00 85 VAL A C 1
ATOM 691 O O . VAL A 1 85 ? -18.685 -1.743 27.260 1.00 78.00 85 VAL A O 1
ATOM 694 N N . TYR A 1 86 ? -16.504 -2.194 27.093 1.00 72.00 86 TYR A N 1
ATOM 695 C CA . TYR A 1 86 ? -16.443 -2.884 28.382 1.00 72.00 86 TYR A CA 1
ATOM 696 C C . TYR A 1 86 ? -16.542 -1.902 29.555 1.00 72.00 86 TYR A C 1
ATOM 698 O O . TYR A 1 86 ? -17.327 -2.139 30.467 1.00 72.00 86 TYR A O 1
ATOM 706 N N . GLU A 1 87 ? -15.821 -0.781 29.489 1.00 68.62 87 GLU A N 1
ATOM 707 C CA . GLU A 1 87 ? -15.858 0.298 30.486 1.00 68.62 87 GLU A CA 1
ATOM 708 C C . GLU A 1 87 ? -17.264 0.909 30.604 1.00 68.62 87 GLU A C 1
ATOM 710 O O . GLU A 1 87 ? -17.848 0.911 31.684 1.00 68.62 87 GLU A O 1
ATOM 715 N N . SER A 1 88 ? -17.885 1.277 29.477 1.00 69.31 88 SER A N 1
ATOM 716 C CA . SER A 1 88 ? -19.265 1.792 29.465 1.00 69.31 88 SER A CA 1
ATOM 717 C C . SER A 1 88 ? -20.298 0.780 29.976 1.00 69.31 88 SER A C 1
ATOM 719 O O . SER A 1 88 ? -21.215 1.145 30.709 1.00 69.31 88 SER A O 1
ATOM 721 N N . LYS A 1 89 ? -20.161 -0.513 29.648 1.00 67.31 89 LYS A N 1
ATOM 722 C CA . LYS A 1 89 ? -21.027 -1.557 30.224 1.00 67.31 89 LYS A CA 1
ATOM 723 C C . LYS A 1 89 ? -20.799 -1.733 31.725 1.00 67.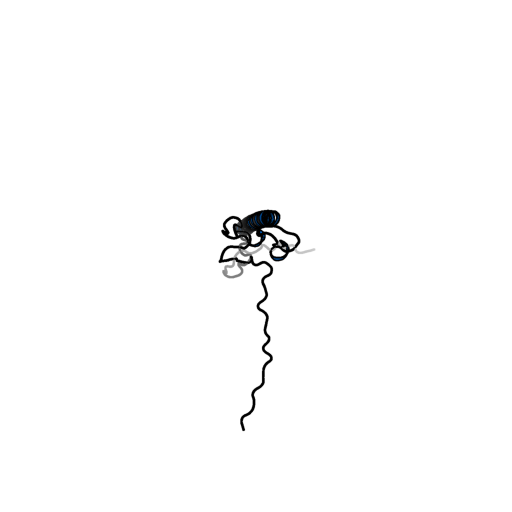31 89 LYS A C 1
ATOM 725 O O . LYS A 1 89 ? -21.754 -2.005 32.443 1.00 67.31 89 LYS A O 1
ATOM 730 N N . GLN A 1 90 ? -19.565 -1.597 32.202 1.00 60.94 90 GLN A N 1
ATOM 731 C CA . GLN A 1 90 ? -19.237 -1.728 33.619 1.00 60.94 90 GLN A CA 1
ATOM 732 C C . GLN A 1 90 ? -19.793 -0.555 34.440 1.00 60.94 90 GLN A C 1
ATOM 734 O O . GLN A 1 90 ? -20.352 -0.786 35.508 1.00 60.94 90 GLN A O 1
ATOM 739 N N . GLU A 1 91 ? -19.724 0.674 33.925 1.00 62.84 91 GLU A N 1
ATOM 740 C CA . GLU A 1 91 ? -20.329 1.857 34.552 1.00 62.84 91 GLU A CA 1
ATOM 741 C C . GLU A 1 91 ? -21.858 1.750 34.632 1.00 62.84 91 GLU A C 1
ATOM 743 O O . GLU A 1 91 ? -22.438 1.999 35.689 1.00 62.84 91 GLU A O 1
ATOM 748 N N . MET A 1 92 ? -22.515 1.291 33.560 1.00 58.78 92 MET A N 1
ATOM 749 C CA . MET A 1 92 ? -23.971 1.080 33.545 1.00 58.78 92 MET A CA 1
ATOM 750 C C . MET A 1 92 ? -24.419 -0.049 34.489 1.00 58.78 92 MET A C 1
ATOM 752 O O . MET A 1 92 ? -25.533 -0.006 35.003 1.00 58.78 92 MET A O 1
ATOM 756 N N . ASN A 1 93 ? -23.551 -1.033 34.752 1.00 61.47 93 ASN A N 1
ATOM 757 C CA . ASN A 1 93 ? -23.803 -2.107 35.719 1.00 61.47 93 ASN A CA 1
ATOM 758 C C . ASN A 1 93 ? -23.533 -1.695 37.178 1.00 61.47 93 ASN A C 1
ATOM 760 O O . ASN A 1 93 ? -24.022 -2.358 38.088 1.00 61.47 93 ASN A O 1
ATOM 764 N N . ASN A 1 94 ? -22.764 -0.626 37.408 1.00 66.69 94 ASN A N 1
ATOM 765 C CA . ASN A 1 94 ? -22.404 -0.133 38.742 1.00 66.69 94 ASN A CA 1
ATOM 766 C C . ASN A 1 94 ? -23.252 1.069 39.196 1.00 66.69 94 ASN A C 1
ATOM 768 O O . ASN A 1 94 ? -22.950 1.674 40.227 1.00 66.69 94 ASN A O 1
ATOM 772 N N . LEU A 1 95 ? -24.310 1.426 38.462 1.00 55.12 95 LEU A N 1
ATOM 773 C CA . LEU A 1 95 ? -25.243 2.460 38.895 1.00 55.12 95 LEU A CA 1
ATOM 774 C C .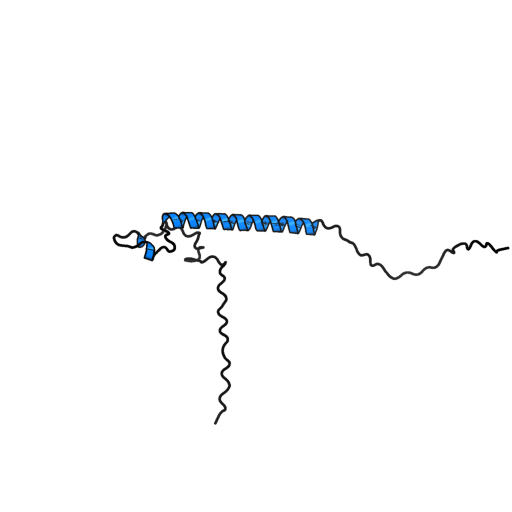 LEU A 1 95 ? -26.055 1.931 40.097 1.00 55.12 95 LEU A C 1
ATOM 776 O O . LEU A 1 95 ? -26.737 0.914 39.949 1.00 55.12 95 LEU A O 1
ATOM 780 N N . PRO A 1 96 ? -26.019 2.583 41.279 1.00 59.84 96 PRO A N 1
ATOM 781 C CA . PRO A 1 96 ? -26.917 2.225 42.362 1.00 59.84 96 PRO A CA 1
ATOM 782 C C . PRO A 1 96 ? -28.340 2.450 41.864 1.00 59.84 96 PRO A C 1
ATOM 784 O O . PRO A 1 96 ? -28.697 3.555 41.454 1.00 59.84 96 PRO A O 1
ATOM 787 N N . GLU A 1 97 ? -29.125 1.381 41.862 1.00 57.09 97 GLU A N 1
ATOM 788 C CA . GLU A 1 97 ? -30.539 1.394 41.529 1.00 57.09 97 GLU A CA 1
ATOM 789 C C . GLU A 1 97 ? -31.216 2.509 42.342 1.00 57.09 97 GLU A C 1
ATOM 791 O O . GLU A 1 97 ? -31.380 2.395 43.558 1.00 57.09 97 GLU A O 1
ATOM 796 N N . LEU A 1 98 ? -31.591 3.619 41.697 1.00 50.88 98 LEU A N 1
ATOM 797 C CA . LEU A 1 98 ? -32.560 4.540 42.280 1.00 50.88 98 LEU A CA 1
ATOM 798 C C . LEU A 1 98 ? -33.902 3.805 42.274 1.00 50.88 98 LEU A C 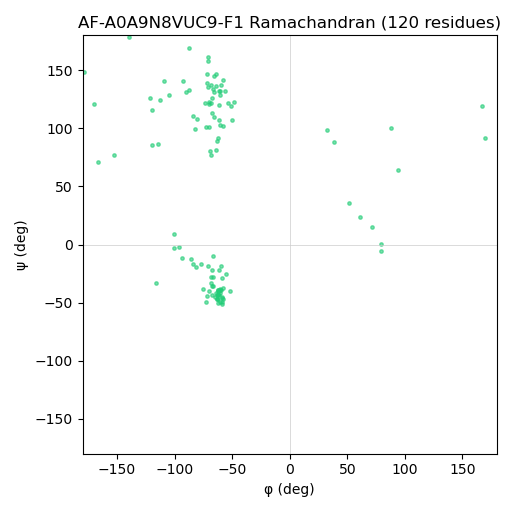1
ATOM 800 O O . LEU A 1 98 ? -34.731 3.992 41.383 1.00 50.88 98 LEU A O 1
ATOM 804 N N . GLN A 1 99 ? -34.084 2.932 43.267 1.00 44.81 99 GLN A N 1
ATOM 805 C CA . GLN A 1 99 ? -35.351 2.306 43.602 1.00 44.81 99 GLN A CA 1
ATOM 806 C C . GLN A 1 99 ? -36.326 3.415 44.001 1.00 44.81 99 GLN A C 1
ATOM 808 O O . GLN A 1 99 ? -36.379 3.872 45.139 1.00 44.81 99 GLN A O 1
ATOM 813 N N . SER A 1 100 ? -37.055 3.891 42.995 1.00 49.59 100 SER A N 1
ATOM 814 C CA . SER A 1 100 ? -38.435 4.360 43.068 1.00 49.59 100 SER A CA 1
ATOM 815 C C . SER A 1 100 ? -38.824 5.138 44.335 1.00 49.59 100 SER A C 1
ATOM 817 O O . SER A 1 100 ? -39.443 4.600 45.254 1.00 49.59 100 SER A O 1
ATOM 819 N N . ILE A 1 101 ? -38.622 6.458 44.310 1.00 52.12 101 ILE A N 1
ATOM 820 C CA . ILE A 1 101 ? -39.511 7.402 45.005 1.00 52.12 101 ILE A CA 1
ATOM 821 C C . ILE A 1 101 ? -40.852 7.353 44.261 1.00 52.12 101 ILE A C 1
ATOM 823 O O . ILE A 1 101 ? -41.102 8.180 43.398 1.00 52.12 101 ILE A O 1
ATOM 827 N N . ASN A 1 102 ? -41.651 6.311 44.492 1.00 47.47 102 ASN A N 1
ATOM 828 C CA . ASN A 1 102 ? -43.053 6.198 44.076 1.00 47.47 102 ASN A CA 1
ATOM 829 C C . ASN A 1 102 ? -43.695 5.015 44.818 1.00 47.47 102 ASN A C 1
ATOM 831 O O . ASN A 1 102 ? -44.001 3.977 44.239 1.00 47.47 102 ASN A O 1
ATOM 835 N N . GLN A 1 103 ? -43.903 5.174 46.123 1.00 41.97 103 GLN A N 1
ATOM 836 C CA . GLN A 1 103 ? -45.000 4.495 46.810 1.00 41.97 103 GLN A CA 1
ATOM 837 C C . GLN A 1 103 ? -45.911 5.565 47.398 1.00 41.97 103 GLN A C 1
ATOM 839 O O . GLN A 1 103 ? -45.779 5.974 48.548 1.00 41.97 103 GLN A O 1
ATOM 844 N N . SER A 1 104 ? -46.837 6.042 46.573 1.00 45.50 104 SER A N 1
ATOM 845 C CA . SER A 1 104 ? -48.068 6.664 47.037 1.00 45.50 104 SER A CA 1
ATOM 846 C C . SER A 1 104 ? -49.219 5.683 46.821 1.00 45.50 104 SER A C 1
ATOM 848 O O . SER A 1 104 ? -49.430 5.186 45.718 1.00 45.50 104 SER A O 1
ATOM 850 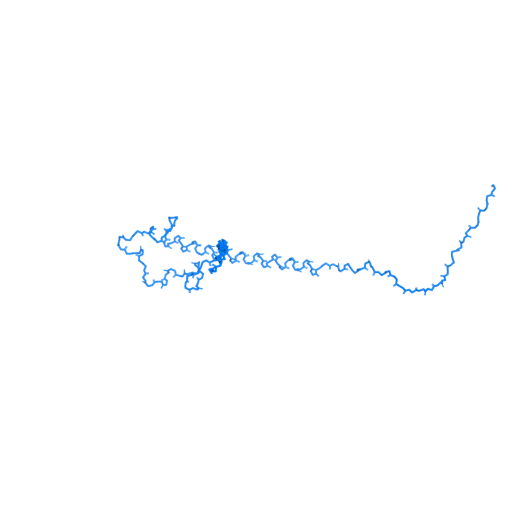N N . SER A 1 105 ? -49.971 5.492 47.910 1.00 42.56 105 SER A N 1
ATOM 851 C CA . SER A 1 105 ? -51.328 4.933 48.004 1.00 42.56 105 SER A CA 1
ATOM 852 C C . SER A 1 105 ? -51.454 3.414 48.153 1.00 42.56 105 SER A C 1
ATOM 854 O O . SER A 1 105 ? -51.486 2.687 47.173 1.00 42.56 105 SER A O 1
ATOM 856 N N . SER A 1 106 ? -51.680 2.946 49.386 1.00 46.06 106 SER A N 1
ATOM 857 C CA . SER A 1 106 ? -53.044 2.684 49.895 1.00 46.06 106 SER A CA 1
ATOM 858 C C . SER A 1 106 ? -52.993 1.859 51.188 1.00 46.06 106 SER A C 1
ATOM 860 O O . SER A 1 106 ? -52.531 0.723 51.179 1.00 46.06 106 SER A O 1
ATOM 862 N N . GLY A 1 107 ? -53.501 2.404 52.292 1.00 36.53 107 GLY A N 1
ATOM 863 C CA . GLY A 1 107 ? -53.645 1.664 53.546 1.00 36.53 107 GLY A CA 1
ATOM 864 C C . GLY A 1 107 ? -54.014 2.597 54.686 1.00 36.53 107 GLY A C 1
ATOM 865 O O . GLY A 1 107 ? -53.143 3.203 55.300 1.00 36.53 107 GLY A O 1
ATOM 866 N N . GLY A 1 108 ? -55.314 2.772 54.920 1.00 47.75 108 GLY A N 1
ATOM 867 C CA . GLY A 1 108 ? -55.804 3.538 56.057 1.00 47.75 108 GLY A CA 1
ATOM 868 C C . GLY A 1 108 ? -55.469 2.855 57.380 1.00 47.75 108 GLY A C 1
ATOM 869 O O . GLY A 1 108 ? -55.519 1.633 57.466 1.00 47.75 108 GLY A O 1
ATOM 870 N N . GLN A 1 109 ? -55.178 3.659 58.400 1.00 42.44 109 GLN A N 1
ATOM 871 C CA . GLN A 1 109 ? -55.682 3.495 59.762 1.00 42.44 109 GLN A CA 1
ATOM 872 C C . GLN A 1 109 ? -55.330 4.740 60.581 1.00 42.44 109 GLN A C 1
ATOM 874 O O . GLN A 1 109 ? -54.173 5.133 60.707 1.00 42.44 109 GLN A O 1
ATOM 879 N N . GLU A 1 110 ? -56.374 5.378 61.099 1.00 50.25 110 GLU A N 1
ATOM 880 C CA . GLU A 1 110 ? -56.307 6.448 62.082 1.00 50.25 110 GLU A CA 1
ATOM 881 C C . GLU A 1 110 ? -55.655 5.951 63.378 1.00 50.25 110 GLU A C 1
ATOM 883 O O . GLU A 1 110 ? -56.082 4.929 63.915 1.00 50.25 110 GLU A O 1
ATOM 888 N N . HIS A 1 111 ? -54.689 6.702 63.918 1.00 48.69 111 HIS A N 1
ATOM 889 C CA . HIS A 1 111 ? -54.584 7.009 65.351 1.00 48.69 111 HIS A CA 1
ATOM 890 C C . HIS A 1 111 ? -53.384 7.924 65.656 1.00 48.69 111 HIS A C 1
ATOM 892 O O . HIS A 1 111 ? -52.329 7.822 65.043 1.00 48.69 111 HIS A O 1
ATOM 898 N N . ASN A 1 112 ? -53.556 8.756 66.691 1.00 41.84 112 ASN A N 1
ATOM 899 C CA . ASN A 1 112 ? -52.559 9.585 67.395 1.00 41.84 112 ASN A CA 1
ATOM 900 C C . ASN A 1 112 ? -52.364 11.047 66.946 1.00 41.84 112 ASN A C 1
ATOM 902 O O . ASN A 1 112 ? -51.289 11.500 66.577 1.00 41.84 112 ASN A O 1
ATOM 906 N N . ARG A 1 113 ? -53.444 11.820 67.125 1.00 45.34 113 ARG A N 1
ATOM 907 C CA . ARG A 1 113 ? -53.563 12.906 68.128 1.00 45.34 113 ARG A CA 1
ATOM 908 C C . ARG A 1 113 ? -52.266 13.674 68.479 1.00 45.34 113 ARG A C 1
ATOM 910 O O . ARG A 1 113 ? -51.542 13.295 69.396 1.00 45.34 113 ARG A O 1
ATOM 917 N N . PHE A 1 114 ? -52.083 14.846 67.869 1.00 41.81 114 PHE A N 1
ATOM 918 C CA . PHE A 1 114 ? -51.217 15.915 68.388 1.00 41.81 114 PHE A CA 1
ATOM 919 C C . PHE A 1 114 ? -51.803 16.528 69.678 1.00 41.81 114 PHE A C 1
ATOM 921 O O . PHE A 1 114 ? -53.002 16.825 69.715 1.00 41.81 114 PHE A O 1
ATOM 928 N N . PRO A 1 115 ? -50.999 16.807 70.721 1.00 55.06 115 PRO A N 1
ATOM 929 C CA . PRO A 1 115 ? -51.418 17.697 71.792 1.00 55.06 115 PRO A CA 1
ATOM 930 C C . PRO A 1 115 ? -51.242 19.163 71.366 1.00 55.06 115 PRO A C 1
ATOM 932 O O . PRO A 1 115 ? -50.138 19.698 71.299 1.00 55.06 115 PRO A O 1
ATOM 935 N N . GLN A 1 116 ? -52.372 19.824 71.118 1.00 55.62 116 GLN A N 1
ATOM 936 C CA . GLN A 1 116 ? -52.506 21.278 71.052 1.00 55.62 116 GLN A CA 1
ATOM 937 C C . GLN A 1 116 ? -52.136 21.877 72.419 1.00 55.62 116 GLN A C 1
ATOM 939 O O . GLN A 1 116 ? -52.919 21.791 73.371 1.00 55.62 116 GLN A O 1
ATOM 944 N N . GLN A 1 117 ? -50.969 22.518 72.527 1.00 55.28 117 GLN A N 1
ATOM 945 C CA . GLN A 1 117 ? -50.721 23.433 73.639 1.00 55.28 117 GLN A CA 1
ATOM 946 C C . GLN A 1 117 ? -51.641 24.650 73.494 1.00 55.28 117 GLN A C 1
ATOM 948 O O . GLN A 1 117 ? -51.716 25.294 72.444 1.00 55.28 117 GLN A O 1
ATOM 953 N N . ARG A 1 118 ? -52.397 24.915 74.563 1.00 42.56 118 ARG A N 1
ATOM 954 C CA . ARG A 1 118 ? -53.223 26.108 74.746 1.00 42.56 118 ARG A CA 1
ATOM 955 C C . ARG A 1 118 ? -52.361 27.166 75.427 1.00 42.56 118 ARG A C 1
ATOM 957 O O . ARG A 1 118 ? -51.768 26.882 76.460 1.00 42.56 118 ARG A O 1
ATOM 964 N N . GLY A 1 119 ? -52.366 28.383 74.896 1.00 50.28 119 GLY A N 1
ATOM 965 C CA . GLY A 1 119 ? -51.698 29.541 75.488 1.00 50.28 119 GLY A CA 1
ATOM 966 C C . GLY A 1 119 ? -52.401 30.825 75.076 1.00 50.28 119 GLY A C 1
ATOM 967 O O . GLY A 1 119 ? -51.985 31.506 74.152 1.00 50.28 119 GLY A O 1
ATOM 968 N N . ARG A 1 120 ? -53.538 31.070 75.726 1.00 55.06 120 ARG A N 1
ATOM 969 C CA . ARG A 1 120 ? -54.449 32.214 75.604 1.00 55.06 120 ARG A CA 1
ATOM 970 C C . ARG A 1 120 ? -53.757 33.495 76.096 1.00 55.06 120 ARG A C 1
ATOM 972 O O . ARG A 1 120 ? -53.155 33.472 77.163 1.00 55.06 120 ARG A O 1
ATOM 979 N N . GLY A 1 121 ? -53.865 34.585 75.337 1.00 57.56 121 GLY A N 1
ATOM 980 C CA . GLY A 1 121 ? -53.255 35.870 75.679 1.00 57.56 121 GLY A CA 1
ATOM 981 C C . GLY A 1 121 ? -53.899 36.596 76.863 1.00 57.56 121 GLY A C 1
ATOM 982 O O . GLY A 1 121 ? -55.075 36.387 77.184 1.00 57.56 121 GLY A O 1
ATOM 983 N N . LYS A 1 122 ? -53.102 37.480 77.459 1.00 49.69 122 LYS A N 1
ATOM 984 C CA . LYS A 1 122 ? -53.495 38.761 78.040 1.00 49.69 122 LYS A CA 1
ATOM 985 C C . LYS A 1 122 ? -52.260 39.644 78.155 1.00 49.69 122 LYS A C 1
ATOM 987 O O . LYS A 1 122 ? -51.197 39.079 78.486 1.00 49.69 122 LYS A O 1
#